Protein AF-A0A662TRH6-F1 (afdb_monomer_lite)

Radius of gyration: 15.96 Å; chains: 1; bounding box: 38×27×44 Å

Secondary structure (DSSP, 8-state):
--EEEEEEEEEEE-GGG------TT--TTEEEEEEEEEE--S--BHHHHHHHHHHHHHHH--EEES--SHHHHHHHHT--HHHHHHHHHHHS-S-TTSBTTTTS-GGGSPPTT--SPPPEEEEEEEEEE-

Structure (mmCIF, N/CA/C/O backbone):
data_AF-A0A662TRH6-F1
#
_entry.id   AF-A0A662TRH6-F1
#
loop_
_atom_site.group_PDB
_atom_site.id
_atom_site.type_symbol
_atom_site.label_atom_id
_atom_site.label_alt_id
_atom_site.label_comp_id
_atom_site.label_asym_id
_atom_site.label_entity_id
_atom_site.label_seq_id
_atom_site.pdbx_PDB_ins_code
_atom_site.Cartn_x
_atom_site.Cartn_y
_atom_site.Cartn_z
_atom_site.occupancy
_atom_site.B_iso_or_equiv
_atom_site.auth_seq_id
_atom_site.auth_comp_id
_atom_site.auth_asym_id
_atom_site.auth_atom_id
_atom_site.pdbx_PDB_model_num
ATOM 1 N N . MET A 1 1 ? -9.018 -6.394 22.363 1.00 60.78 1 MET A N 1
ATOM 2 C CA . MET A 1 1 ? -9.721 -5.684 21.279 1.00 60.78 1 MET A CA 1
ATOM 3 C C . MET A 1 1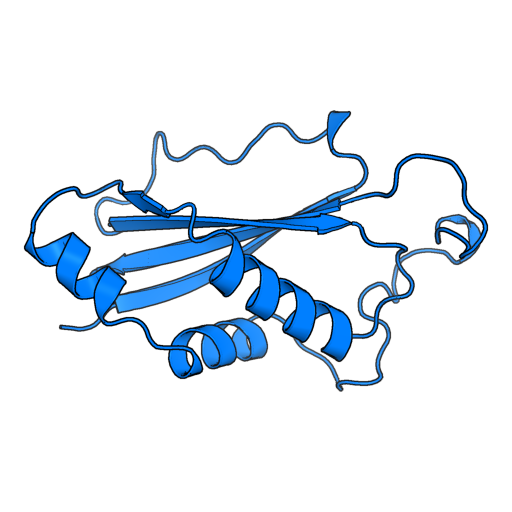 ? -8.977 -6.069 20.024 1.00 60.78 1 MET A C 1
ATOM 5 O O . MET A 1 1 ? -7.776 -5.842 20.001 1.00 60.78 1 MET A O 1
ATOM 9 N N . CYS A 1 2 ? -9.619 -6.768 19.094 1.00 75.81 2 CYS A N 1
ATOM 10 C CA . CYS A 1 2 ? -8.945 -7.303 17.914 1.00 75.81 2 CYS A CA 1
ATOM 11 C C . CYS A 1 2 ? -9.470 -6.568 16.681 1.00 75.81 2 CYS A C 1
ATOM 13 O O . CYS A 1 2 ? -10.666 -6.292 16.598 1.00 75.81 2 CYS A O 1
ATOM 15 N N . VAL A 1 3 ? -8.575 -6.250 15.754 1.00 89.06 3 VAL A N 1
ATOM 16 C CA . VAL A 1 3 ? -8.920 -5.725 14.432 1.00 89.06 3 VAL A CA 1
ATOM 17 C C . VAL A 1 3 ? -8.469 -6.719 13.376 1.00 89.06 3 VAL A C 1
ATOM 19 O O . VAL A 1 3 ? -7.524 -7.479 13.603 1.00 89.06 3 VAL A O 1
ATOM 22 N N . ASN A 1 4 ? -9.144 -6.712 12.234 1.00 94.12 4 ASN A N 1
ATOM 23 C CA . ASN A 1 4 ? -8.640 -7.342 11.026 1.00 94.12 4 ASN A CA 1
ATOM 24 C C . ASN A 1 4 ? -8.103 -6.258 10.091 1.00 94.12 4 ASN A C 1
ATOM 26 O O . ASN A 1 4 ? -8.745 -5.220 9.931 1.00 94.12 4 ASN A O 1
ATOM 30 N N . LEU A 1 5 ? -6.936 -6.502 9.501 1.00 95.38 5 LEU A N 1
ATOM 31 C CA . LEU A 1 5 ? -6.313 -5.598 8.543 1.00 95.38 5 LEU A CA 1
ATOM 32 C C . LEU A 1 5 ? -6.378 -6.221 7.156 1.00 95.38 5 LEU A C 1
ATOM 34 O O . LEU A 1 5 ? -6.074 -7.400 6.990 1.00 95.38 5 LEU A O 1
ATOM 38 N N . GLU A 1 6 ? -6.731 -5.419 6.165 1.00 95.81 6 GLU A N 1
ATOM 39 C CA . GLU A 1 6 ? -6.721 -5.815 4.761 1.00 95.81 6 GLU A CA 1
ATOM 40 C C . GLU A 1 6 ? -5.976 -4.750 3.962 1.00 95.81 6 GLU A C 1
ATOM 42 O O . GLU A 1 6 ? -6.303 -3.566 4.036 1.00 95.81 6 GLU A O 1
ATOM 47 N N . LEU A 1 7 ? -4.958 -5.167 3.213 1.00 95.94 7 LEU A N 1
ATOM 48 C CA . LEU A 1 7 ? -4.234 -4.295 2.299 1.00 95.94 7 LEU A CA 1
ATOM 49 C C . LEU A 1 7 ? -4.766 -4.520 0.882 1.00 95.94 7 LEU A C 1
ATOM 51 O O . LEU A 1 7 ? -4.744 -5.639 0.373 1.00 95.94 7 LEU A O 1
ATOM 55 N N . VAL A 1 8 ? -5.200 -3.448 0.232 1.00 94.31 8 VAL A N 1
ATOM 56 C CA . VAL A 1 8 ? -5.727 -3.475 -1.133 1.00 94.31 8 VAL A CA 1
ATOM 57 C C . VAL A 1 8 ? -4.839 -2.620 -2.024 1.00 94.31 8 VAL A C 1
ATOM 59 O O . VAL A 1 8 ? -4.692 -1.421 -1.786 1.00 94.31 8 VAL A O 1
ATOM 62 N N . ILE A 1 9 ? -4.265 -3.223 -3.068 1.00 94.69 9 ILE A N 1
ATOM 63 C CA . ILE A 1 9 ? -3.660 -2.474 -4.175 1.00 94.69 9 ILE A CA 1
ATOM 64 C C . ILE A 1 9 ? -4.775 -2.173 -5.167 1.00 94.69 9 ILE A C 1
ATOM 66 O O . ILE A 1 9 ? -5.252 -3.065 -5.865 1.00 94.69 9 ILE A O 1
ATOM 70 N N . ASP A 1 10 ? -5.222 -0.925 -5.178 1.00 92.75 10 ASP A N 1
ATOM 71 C CA . ASP A 1 10 ? -6.427 -0.521 -5.900 1.00 92.75 10 ASP A CA 1
ATOM 72 C C . ASP A 1 10 ? -6.105 -0.060 -7.325 1.00 92.75 10 ASP A C 1
ATOM 74 O O . ASP A 1 10 ? -6.866 -0.300 -8.263 1.00 92.75 10 ASP A O 1
ATOM 78 N N . TYR A 1 11 ? -4.949 0.581 -7.515 1.00 93.56 11 TYR A N 1
ATOM 79 C CA . TYR A 1 11 ? -4.565 1.107 -8.817 1.00 93.56 11 TYR A CA 1
ATOM 80 C C . TYR A 1 11 ? -3.053 1.196 -9.005 1.00 93.56 11 TYR A C 1
ATOM 82 O O . TYR A 1 11 ? -2.307 1.517 -8.083 1.00 93.56 11 TYR A O 1
ATOM 90 N N . VAL A 1 12 ? -2.621 0.955 -10.241 1.00 93.62 12 VAL A N 1
ATOM 91 C CA . VAL A 1 12 ? -1.256 1.180 -10.707 1.00 93.62 12 VAL A CA 1
ATOM 92 C C . VAL A 1 12 ? -1.333 1.867 -12.069 1.00 93.62 12 VAL A C 1
ATOM 94 O O . VAL A 1 12 ? -1.881 1.301 -13.015 1.00 93.62 12 VAL A O 1
ATOM 97 N N . GLY A 1 13 ? -0.809 3.086 -12.171 1.00 92.94 13 GLY A N 1
ATOM 98 C CA . GLY A 1 13 ? -0.804 3.848 -13.419 1.00 92.94 13 GLY A CA 1
ATOM 99 C C . GLY A 1 13 ? -0.805 5.355 -13.204 1.00 92.94 13 GLY A C 1
ATOM 100 O O . GLY A 1 13 ? -0.611 5.847 -12.096 1.00 92.94 13 GLY A O 1
ATOM 101 N N . PHE A 1 14 ? -1.051 6.119 -14.266 1.00 90.94 14 PHE A N 1
ATOM 102 C CA . PHE A 1 14 ? -1.088 7.579 -14.167 1.00 90.94 14 PHE A CA 1
ATOM 103 C C . PHE A 1 14 ? -2.287 8.048 -13.325 1.00 90.94 14 PHE A C 1
ATOM 105 O O . PHE A 1 14 ? -3.412 7.591 -13.571 1.00 90.94 14 PHE A O 1
ATOM 112 N N . PRO A 1 15 ? -2.081 8.946 -12.345 1.00 86.06 15 PRO A N 1
ATOM 113 C CA . PRO A 1 15 ? -3.109 9.325 -11.375 1.00 86.06 15 PRO A CA 1
ATOM 114 C C . PRO A 1 15 ? -4.317 10.028 -12.006 1.00 86.06 15 PRO A C 1
ATOM 116 O O . PRO A 1 15 ? -5.419 9.915 -11.476 1.00 86.06 15 PRO A O 1
ATOM 119 N N . ASP A 1 16 ? -4.159 10.669 -13.167 1.00 87.19 16 ASP A N 1
ATOM 120 C CA . ASP A 1 16 ? -5.254 11.326 -13.900 1.00 87.19 16 ASP A CA 1
ATOM 121 C C . ASP A 1 16 ? -6.382 10.370 -14.319 1.00 87.19 16 ASP A C 1
ATOM 123 O O . ASP A 1 16 ? -7.517 10.793 -14.553 1.00 87.19 16 ASP A O 1
ATOM 127 N N . PHE A 1 17 ? -6.092 9.069 -14.407 1.00 88.25 17 PHE A N 1
ATOM 128 C CA . PHE A 1 17 ? -7.076 8.043 -14.755 1.00 88.25 17 PHE A CA 1
ATOM 129 C C . PHE A 1 17 ? -7.664 7.338 -13.530 1.00 88.25 17 PHE A C 1
ATOM 131 O O . PHE A 1 17 ? -8.563 6.502 -13.675 1.00 88.25 17 PHE A O 1
ATOM 138 N N . TYR A 1 18 ? -7.199 7.681 -12.328 1.00 88.62 18 TYR A N 1
ATOM 139 C CA . TYR A 1 18 ? -7.688 7.095 -11.095 1.00 88.62 18 TYR A CA 1
ATOM 140 C C . TYR A 1 18 ? -9.043 7.695 -10.702 1.00 88.62 18 TYR A C 1
ATOM 142 O O . TYR A 1 18 ? -9.193 8.903 -10.530 1.00 88.62 18 TYR A O 1
ATOM 150 N N . ARG A 1 19 ? -10.060 6.839 -10.549 1.00 84.44 19 ARG A N 1
ATOM 151 C CA . ARG A 1 19 ? -11.449 7.265 -10.284 1.00 84.44 19 ARG A CA 1
ATOM 152 C C . ARG A 1 19 ? -11.820 7.308 -8.802 1.00 84.44 19 ARG A C 1
ATOM 154 O O . ARG A 1 19 ? -12.955 7.656 -8.479 1.00 84.44 19 ARG A O 1
ATOM 161 N N . GLY A 1 20 ? -10.865 7.009 -7.925 1.00 82.19 20 GLY A N 1
ATOM 162 C CA . GLY A 1 20 ? -11.068 6.967 -6.483 1.00 82.19 20 GLY A CA 1
ATOM 163 C C . GLY A 1 20 ? -11.555 5.613 -5.972 1.00 82.19 20 GLY A C 1
ATOM 164 O O . GLY A 1 20 ? -12.058 4.782 -6.725 1.00 82.19 20 GLY A O 1
ATOM 165 N N . HIS A 1 21 ? -11.445 5.463 -4.655 1.00 83.12 21 HIS A N 1
ATOM 166 C CA . HIS A 1 21 ? -11.920 4.330 -3.868 1.00 83.12 21 HIS A CA 1
ATOM 167 C C . HIS A 1 21 ? -13.072 4.805 -2.984 1.00 83.12 21 HIS A C 1
ATOM 169 O O . HIS A 1 21 ? -12.907 5.717 -2.172 1.00 83.12 21 HIS A O 1
ATOM 175 N N . GLY A 1 22 ? -14.271 4.266 -3.207 1.00 78.44 22 GLY A N 1
ATOM 176 C CA . GLY A 1 22 ? -15.494 4.744 -2.563 1.00 78.44 22 GLY A CA 1
ATOM 177 C C . GLY A 1 22 ? -15.944 3.854 -1.406 1.00 78.44 22 GLY A C 1
ATOM 178 O O . GLY A 1 22 ? -16.163 2.665 -1.599 1.00 78.44 22 GLY A O 1
ATOM 179 N N . HIS A 1 23 ? -16.206 4.448 -0.239 1.00 81.62 23 HIS A N 1
ATOM 180 C CA . HIS A 1 23 ? -16.731 3.748 0.947 1.00 81.62 23 HIS A CA 1
ATOM 181 C C . HIS A 1 23 ? -18.259 3.840 1.122 1.00 81.62 23 HIS A C 1
ATOM 183 O O . HIS A 1 23 ? -18.795 3.489 2.171 1.00 81.62 23 HIS A O 1
ATOM 189 N N . ALA A 1 24 ? -18.998 4.310 0.109 1.00 72.62 24 ALA A N 1
ATOM 190 C CA . ALA A 1 24 ? -20.443 4.569 0.215 1.00 72.62 24 ALA A CA 1
ATOM 191 C C . ALA A 1 24 ? -21.285 3.331 0.598 1.00 72.62 24 ALA A C 1
ATOM 193 O O . ALA A 1 24 ? -22.397 3.480 1.101 1.00 72.62 24 ALA A O 1
ATOM 194 N N . PHE A 1 25 ? -20.751 2.128 0.368 1.00 76.38 25 PHE A N 1
ATOM 195 C CA . PHE A 1 25 ? -21.374 0.847 0.708 1.00 76.38 25 PHE A CA 1
ATOM 196 C C . PHE A 1 25 ? -20.420 -0.076 1.476 1.00 76.38 25 PHE A C 1
ATOM 198 O O . PHE A 1 25 ? -20.538 -1.297 1.379 1.00 76.38 25 PHE A O 1
ATOM 205 N N . SER A 1 26 ? -19.461 0.496 2.210 1.00 81.38 26 SER A N 1
ATOM 206 C CA . SER A 1 26 ? -18.555 -0.295 3.040 1.00 81.38 26 SER A CA 1
ATOM 207 C C . SER A 1 26 ? -19.325 -1.102 4.086 1.00 81.38 26 SER A C 1
ATOM 209 O O . SER A 1 26 ? -20.358 -0.641 4.589 1.00 81.38 26 SER A O 1
ATOM 211 N N . PRO A 1 27 ? -18.850 -2.311 4.420 1.00 85.62 27 PRO A N 1
ATOM 212 C CA . PRO A 1 27 ? -19.500 -3.127 5.428 1.00 85.62 27 PRO A CA 1
ATOM 213 C C . PRO A 1 27 ? -19.413 -2.432 6.803 1.00 85.62 27 PRO A C 1
ATOM 215 O O . PRO A 1 27 ? -18.498 -1.644 7.051 1.00 85.62 27 PRO A O 1
ATOM 218 N N . PRO A 1 28 ? -20.391 -2.665 7.698 1.00 85.56 28 PRO A N 1
ATOM 219 C CA . PRO A 1 28 ? -20.543 -1.901 8.941 1.00 85.56 28 PRO A CA 1
ATOM 220 C C . PRO A 1 28 ? -19.420 -2.133 9.962 1.00 85.56 28 PRO A C 1
ATOM 222 O O . PRO A 1 28 ? -19.325 -1.405 10.947 1.00 85.56 28 PRO A O 1
ATOM 225 N N . ASP A 1 29 ? -18.610 -3.165 9.760 1.00 92.12 29 ASP A N 1
ATOM 226 C CA . ASP A 1 29 ? -17.435 -3.502 10.552 1.00 92.12 29 ASP A CA 1
ATOM 227 C C . ASP A 1 29 ? -16.160 -2.793 10.071 1.00 92.12 29 ASP A C 1
ATOM 229 O O . ASP A 1 29 ? -15.188 -2.779 10.822 1.00 92.12 29 ASP A O 1
ATOM 233 N N . LEU A 1 30 ? -16.150 -2.151 8.894 1.00 93.62 30 LEU A N 1
ATOM 234 C CA . LEU A 1 30 ? -15.041 -1.296 8.463 1.00 93.62 30 LEU A CA 1
ATOM 235 C C . LEU A 1 30 ? -15.040 -0.001 9.287 1.00 93.62 30 LEU A C 1
ATOM 237 O O . LEU A 1 30 ? -15.890 0.871 9.108 1.00 93.62 30 LEU A O 1
ATOM 241 N N . ILE A 1 31 ? -14.071 0.138 10.190 1.00 94.69 31 ILE A N 1
ATOM 242 C CA . ILE A 1 31 ? -14.015 1.259 11.137 1.00 94.69 31 ILE A CA 1
ATOM 243 C C . ILE A 1 31 ? -13.090 2.386 10.681 1.00 94.69 31 ILE A C 1
ATOM 245 O O . ILE A 1 31 ? -13.316 3.543 11.044 1.00 94.69 31 ILE A O 1
ATOM 249 N N . ALA A 1 32 ? -12.067 2.074 9.888 1.00 92.88 32 ALA A N 1
ATOM 250 C CA . ALA A 1 32 ? -11.143 3.065 9.360 1.00 92.88 32 ALA A CA 1
ATOM 251 C C . ALA A 1 32 ? -10.474 2.596 8.065 1.00 92.88 32 ALA A C 1
ATOM 253 O O . ALA A 1 32 ? -10.381 1.401 7.782 1.00 92.88 32 ALA A O 1
ATOM 254 N N . CYS A 1 33 ? -9.988 3.565 7.298 1.00 92.94 33 CYS A N 1
ATOM 255 C CA . CYS A 1 33 ? -9.241 3.349 6.073 1.00 92.94 33 CYS A CA 1
ATOM 256 C C . CYS A 1 33 ? -8.026 4.277 6.037 1.00 92.94 33 CYS A C 1
ATOM 258 O O . CYS A 1 33 ? -8.145 5.472 6.313 1.00 92.94 33 CYS A O 1
ATOM 260 N N . VAL A 1 34 ? -6.860 3.734 5.694 1.00 92.12 34 VAL A N 1
ATOM 261 C CA . VAL A 1 34 ? -5.638 4.510 5.466 1.00 92.12 34 VAL A CA 1
ATOM 262 C C . VAL A 1 34 ? -5.303 4.441 3.991 1.00 92.12 34 VAL A C 1
ATOM 264 O O . VAL A 1 34 ? -5.041 3.365 3.461 1.00 92.12 34 VAL A O 1
ATOM 267 N N . ARG A 1 35 ? -5.310 5.587 3.318 1.00 91.81 35 ARG A N 1
ATOM 268 C CA . ARG A 1 35 ? -4.846 5.677 1.934 1.00 91.81 35 ARG A CA 1
ATOM 269 C C . ARG A 1 35 ? -3.328 5.803 1.912 1.00 91.81 35 ARG A C 1
ATOM 271 O O . ARG A 1 35 ? -2.783 6.623 2.646 1.00 91.81 35 ARG A O 1
ATOM 278 N N . PHE A 1 36 ? -2.684 5.084 1.002 1.00 92.75 36 PHE A N 1
ATOM 279 C CA . PHE A 1 36 ? -1.286 5.296 0.648 1.00 92.75 36 PHE A CA 1
ATOM 280 C C . PHE A 1 36 ? -1.132 5.395 -0.870 1.00 92.75 36 PHE A C 1
ATOM 282 O O . PHE A 1 36 ? -1.975 4.931 -1.646 1.00 92.75 36 PHE A O 1
ATOM 289 N N . GLY A 1 37 ? -0.045 6.019 -1.303 1.00 93.31 37 GLY A N 1
ATOM 290 C CA . GLY A 1 37 ? 0.346 5.962 -2.696 1.00 93.31 37 GLY A CA 1
ATOM 291 C C . GLY A 1 37 ? 1.662 6.664 -2.959 1.00 93.31 37 GLY A C 1
ATOM 292 O O . GLY A 1 37 ? 1.963 7.688 -2.353 1.00 93.31 37 GLY A O 1
ATOM 293 N N . PHE A 1 38 ? 2.425 6.106 -3.884 1.00 94.75 38 PHE A N 1
ATOM 294 C CA . PHE A 1 38 ? 3.766 6.559 -4.220 1.00 94.75 38 PHE A CA 1
ATOM 295 C C . PHE A 1 38 ? 4.035 6.341 -5.706 1.00 94.75 38 PHE A C 1
ATOM 297 O O . PHE A 1 38 ? 3.395 5.513 -6.361 1.00 94.75 38 PHE A O 1
ATOM 304 N N . SER A 1 39 ? 4.962 7.128 -6.242 1.00 95.19 39 SER A N 1
ATOM 305 C CA . SER A 1 39 ? 5.402 6.998 -7.626 1.00 95.19 39 SER A CA 1
ATOM 306 C C . SER A 1 39 ? 6.185 5.704 -7.821 1.00 95.19 39 SER A C 1
ATOM 308 O O . SER A 1 39 ? 6.968 5.318 -6.957 1.00 95.19 39 SER A O 1
ATOM 310 N N . VAL A 1 40 ? 5.997 5.072 -8.973 1.00 95.94 40 VAL A N 1
ATOM 311 C CA . VAL A 1 40 ? 6.714 3.868 -9.395 1.00 95.94 40 VAL A CA 1
ATOM 312 C C . VAL A 1 40 ? 7.260 4.054 -10.805 1.00 95.94 40 VAL A C 1
ATOM 314 O O . VAL A 1 40 ? 6.776 4.880 -11.576 1.00 95.94 40 VAL A O 1
ATOM 317 N N . SER A 1 41 ? 8.277 3.281 -11.138 1.00 95.31 41 SER A N 1
ATOM 318 C CA . SER A 1 41 ? 8.947 3.237 -12.436 1.00 95.31 41 SER A CA 1
ATOM 319 C C . SER A 1 41 ? 8.678 1.932 -13.187 1.00 95.31 41 SER A C 1
ATOM 321 O O . SER A 1 41 ? 9.076 1.787 -14.341 1.00 95.31 41 SER A O 1
ATOM 323 N N . TYR A 1 42 ? 7.993 0.983 -12.541 1.00 95.31 42 TYR A N 1
ATOM 324 C CA . TYR A 1 42 ? 7.844 -0.403 -12.985 1.00 95.31 42 TYR A CA 1
ATOM 325 C C . TYR A 1 42 ? 9.147 -1.206 -12.993 1.00 95.31 42 TYR A C 1
ATOM 327 O O . TYR A 1 42 ? 9.224 -2.259 -13.627 1.00 95.31 42 TYR A O 1
ATOM 335 N N . GLN A 1 43 ? 10.160 -0.721 -12.280 1.00 95.25 43 GLN A N 1
ATOM 336 C CA . GLN A 1 43 ? 11.445 -1.396 -12.096 1.00 95.25 43 GLN A CA 1
ATOM 337 C C . GLN A 1 43 ? 11.652 -1.864 -10.650 1.00 95.25 43 GLN A C 1
ATOM 339 O O . GLN A 1 43 ? 12.651 -2.511 -10.353 1.00 95.25 43 GLN A O 1
ATOM 344 N N . GLU A 1 44 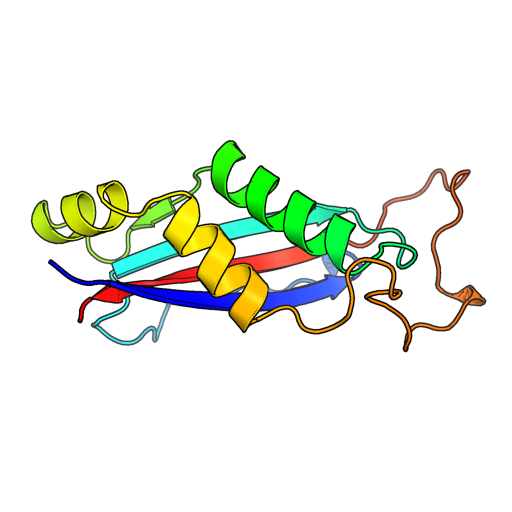? 10.709 -1.558 -9.758 1.00 96.56 44 GLU A N 1
ATOM 345 C CA . GLU A 1 44 ? 10.813 -1.865 -8.338 1.00 96.56 44 GLU A CA 1
ATOM 346 C C . GLU A 1 44 ? 10.797 -3.373 -8.076 1.00 96.56 44 GLU A C 1
ATOM 348 O O . GLU A 1 44 ? 10.014 -4.149 -8.643 1.00 96.56 44 GLU A O 1
ATOM 353 N N . THR A 1 45 ? 11.635 -3.770 -7.133 1.00 98.12 45 THR A N 1
ATOM 354 C CA . THR A 1 45 ? 11.625 -5.094 -6.529 1.00 98.12 45 THR A CA 1
ATOM 355 C C . THR A 1 45 ? 10.449 -5.262 -5.569 1.00 98.12 45 THR A C 1
ATOM 357 O O . THR A 1 45 ? 9.872 -4.302 -5.050 1.00 98.12 45 THR A O 1
ATOM 360 N N . VAL A 1 46 ? 10.110 -6.516 -5.270 1.00 98.06 46 VAL A N 1
ATOM 361 C CA . VAL A 1 46 ? 9.122 -6.875 -4.245 1.00 98.06 46 VAL A CA 1
ATOM 362 C C . VAL A 1 46 ? 9.455 -6.216 -2.906 1.00 98.06 46 VAL A C 1
ATOM 364 O O . VAL A 1 46 ? 8.552 -5.713 -2.237 1.00 98.06 46 VAL A O 1
ATOM 367 N N . ARG A 1 47 ? 10.733 -6.191 -2.511 1.00 98.19 47 ARG A N 1
ATOM 368 C CA . ARG A 1 47 ? 11.159 -5.539 -1.271 1.00 98.19 47 ARG A CA 1
ATOM 369 C C . ARG A 1 47 ? 10.911 -4.038 -1.293 1.00 98.19 47 ARG A C 1
ATOM 371 O O . ARG A 1 47 ? 10.327 -3.529 -0.345 1.00 98.19 47 ARG A O 1
ATOM 378 N N . GLU A 1 48 ? 11.320 -3.351 -2.356 1.00 98.12 48 GLU A N 1
ATOM 379 C CA . GLU A 1 48 ? 11.126 -1.901 -2.472 1.00 98.12 48 GLU A CA 1
ATOM 380 C C . GLU A 1 48 ? 9.645 -1.529 -2.381 1.00 98.12 48 GLU A C 1
ATOM 382 O O . GLU A 1 48 ? 9.297 -0.589 -1.676 1.00 98.12 48 GLU A O 1
ATOM 387 N N . ILE A 1 49 ? 8.754 -2.311 -2.998 1.00 98.06 49 ILE A N 1
ATOM 388 C CA . ILE A 1 49 ? 7.308 -2.090 -2.878 1.00 98.06 49 ILE A CA 1
ATOM 389 C C . ILE A 1 49 ? 6.817 -2.269 -1.441 1.00 98.06 49 ILE A C 1
ATOM 391 O O . ILE A 1 49 ? 6.050 -1.438 -0.959 1.00 98.06 49 ILE A O 1
ATOM 395 N N . LYS A 1 50 ? 7.246 -3.321 -0.735 1.00 97.94 50 LYS A N 1
ATOM 396 C CA . LYS A 1 50 ? 6.869 -3.517 0.675 1.00 97.94 50 LYS A CA 1
ATOM 397 C C . LYS A 1 50 ? 7.364 -2.363 1.550 1.00 97.94 50 LYS A C 1
ATOM 399 O O . LYS A 1 50 ? 6.581 -1.840 2.341 1.00 97.94 50 LYS A O 1
ATOM 404 N N . ASP A 1 51 ? 8.622 -1.962 1.367 1.00 97.56 51 ASP A N 1
ATOM 405 C CA . ASP A 1 51 ? 9.271 -0.892 2.127 1.00 97.56 51 ASP A CA 1
ATOM 406 C C . ASP A 1 51 ? 8.560 0.457 1.879 1.00 97.56 51 ASP A C 1
ATOM 408 O O . ASP A 1 51 ? 8.237 1.163 2.833 1.00 97.56 51 ASP A O 1
ATOM 412 N N . LEU A 1 52 ? 8.215 0.780 0.624 1.00 96.75 52 LEU A N 1
ATOM 413 C CA . LEU A 1 52 ? 7.483 2.002 0.259 1.00 96.75 52 LEU A CA 1
ATOM 414 C C . LEU A 1 52 ? 6.049 2.029 0.809 1.00 96.75 52 LEU A C 1
ATOM 416 O O . LEU A 1 52 ? 5.587 3.074 1.268 1.00 96.75 52 LEU A O 1
ATOM 420 N N . ILE A 1 53 ? 5.334 0.896 0.790 1.00 96.19 53 ILE A N 1
ATOM 421 C CA . ILE A 1 53 ? 3.992 0.800 1.389 1.00 96.19 53 ILE A CA 1
ATOM 422 C C . ILE A 1 53 ? 4.072 1.048 2.897 1.00 96.19 53 ILE A C 1
ATOM 424 O O . ILE A 1 53 ? 3.280 1.823 3.433 1.00 96.19 53 ILE A O 1
ATOM 428 N N . GLU A 1 54 ? 5.017 0.399 3.580 1.00 95.19 54 GLU A N 1
ATOM 429 C CA . GLU A 1 54 ? 5.214 0.579 5.017 1.00 95.19 54 GLU A CA 1
ATOM 430 C C . GLU A 1 54 ? 5.573 2.035 5.351 1.00 95.19 54 GLU A C 1
ATOM 432 O O . GLU A 1 54 ? 4.980 2.619 6.262 1.00 95.19 54 GLU A O 1
ATOM 437 N N . GLU A 1 55 ? 6.500 2.639 4.601 1.00 93.75 55 GLU A N 1
ATOM 438 C CA . GLU A 1 55 ? 6.893 4.037 4.779 1.00 93.75 55 GLU A CA 1
ATOM 439 C C . GLU A 1 55 ? 5.700 4.981 4.603 1.00 93.75 55 GLU A C 1
ATOM 441 O O . GLU A 1 55 ? 5.450 5.814 5.477 1.00 93.75 55 GLU A O 1
ATOM 446 N N . GLU A 1 56 ? 4.931 4.841 3.521 1.00 92.94 56 GLU A N 1
ATOM 447 C CA . GLU A 1 56 ? 3.805 5.736 3.256 1.00 92.94 56 GLU A CA 1
ATOM 448 C C . GLU A 1 56 ? 2.683 5.576 4.287 1.00 92.94 56 GLU A C 1
ATOM 450 O O . GLU A 1 56 ? 2.204 6.582 4.812 1.00 92.94 56 GLU A O 1
ATOM 455 N N . ILE A 1 57 ? 2.312 4.349 4.674 1.00 91.62 57 ILE A N 1
ATOM 456 C CA . ILE A 1 57 ? 1.301 4.132 5.725 1.00 91.62 57 ILE A CA 1
ATOM 457 C C . ILE A 1 57 ? 1.720 4.827 7.031 1.00 91.62 57 ILE A C 1
ATOM 459 O O . ILE A 1 57 ? 0.912 5.533 7.645 1.00 91.62 57 ILE A O 1
ATOM 463 N N . ASN A 1 58 ? 2.989 4.691 7.424 1.00 86.75 58 ASN A N 1
ATOM 464 C CA . ASN A 1 58 ? 3.518 5.283 8.653 1.00 86.75 58 ASN A CA 1
ATOM 465 C C . ASN A 1 58 ? 3.694 6.807 8.563 1.00 86.75 58 ASN A C 1
ATOM 467 O O . ASN A 1 58 ? 3.546 7.511 9.565 1.00 86.75 58 ASN A O 1
ATOM 471 N N . ARG A 1 59 ? 3.998 7.336 7.374 1.00 81.62 59 ARG A N 1
ATOM 472 C CA . ARG A 1 59 ? 4.248 8.762 7.146 1.00 81.62 59 ARG A CA 1
ATOM 473 C C . ARG A 1 59 ? 2.968 9.568 6.984 1.00 81.62 59 ARG A C 1
ATOM 475 O O . ARG A 1 59 ? 2.866 10.654 7.555 1.00 81.62 59 ARG A O 1
ATOM 482 N N . THR A 1 60 ? 2.032 9.116 6.148 1.00 65.69 60 THR A N 1
ATOM 483 C CA . THR A 1 60 ? 0.864 9.936 5.807 1.00 65.69 60 THR A CA 1
ATOM 484 C C . THR A 1 60 ? -0.11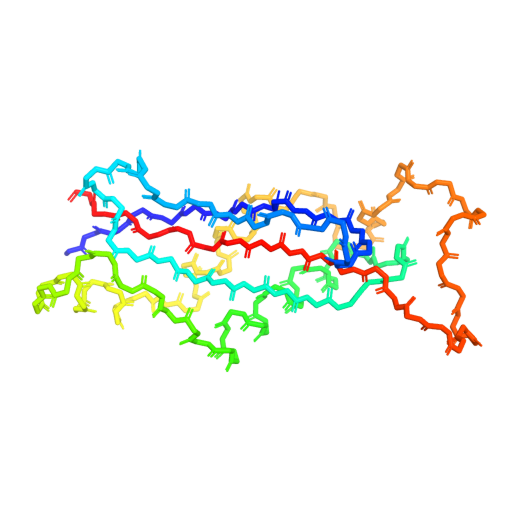7 9.995 6.974 1.00 65.69 60 THR A C 1
ATOM 486 O O . THR A 1 60 ? -0.735 11.040 7.181 1.00 65.69 60 THR A O 1
ATOM 489 N N . TRP A 1 61 ? -0.292 8.874 7.694 1.00 63.00 61 TRP A N 1
ATOM 490 C CA . TRP A 1 61 ? -1.327 8.646 8.717 1.00 63.00 61 TRP A CA 1
ATOM 491 C C . TRP A 1 61 ? -2.661 9.352 8.395 1.00 63.00 61 TRP A C 1
ATOM 493 O O . TRP A 1 61 ? -3.334 9.911 9.267 1.00 63.00 61 TRP A O 1
ATOM 503 N N . SER A 1 62 ? -3.037 9.375 7.107 1.00 74.19 62 SER A N 1
ATOM 504 C CA . SER A 1 62 ? -4.261 10.017 6.627 1.00 74.19 62 SER A CA 1
ATOM 505 C C . SER A 1 62 ? -5.400 9.030 6.810 1.00 74.19 62 SER A C 1
ATOM 507 O O . SER A 1 62 ? -5.835 8.352 5.880 1.00 74.19 62 SER A O 1
ATOM 509 N N . ILE A 1 63 ? -5.803 8.891 8.071 1.00 86.25 63 ILE A N 1
ATOM 510 C CA . ILE A 1 63 ? -6.845 7.961 8.476 1.00 86.25 63 ILE A CA 1
ATOM 511 C C . ILE A 1 63 ? -8.207 8.599 8.239 1.00 86.25 63 ILE A C 1
ATOM 513 O O . ILE A 1 63 ? -8.578 9.587 8.880 1.00 86.25 63 ILE A O 1
ATOM 517 N N . GLU A 1 64 ? -8.982 7.981 7.361 1.00 89.88 64 GLU A N 1
ATOM 518 C CA . GLU A 1 64 ? -10.413 8.201 7.264 1.00 89.88 64 GLU A CA 1
ATOM 519 C C . GLU A 1 64 ? -11.115 7.310 8.296 1.00 89.88 64 GLU A C 1
ATOM 521 O O . GLU A 1 64 ? -11.175 6.090 8.151 1.00 89.88 64 GLU A O 1
ATOM 526 N N . TYR A 1 65 ? -11.642 7.916 9.362 1.00 90.62 65 TYR A N 1
ATOM 527 C CA . TYR A 1 65 ? -12.465 7.207 10.343 1.00 90.62 65 TYR A CA 1
ATOM 528 C C . TYR A 1 65 ? -13.902 7.096 9.841 1.00 90.62 65 TYR A C 1
ATOM 530 O O . TYR A 1 65 ? -14.591 8.110 9.710 1.00 90.62 65 TYR A O 1
ATOM 538 N N . LEU A 1 66 ? -14.367 5.866 9.634 1.00 91.25 66 LEU A N 1
ATOM 539 C CA . LEU A 1 66 ? -15.758 5.572 9.286 1.00 91.25 66 LEU A CA 1
ATOM 540 C C . LEU A 1 66 ? -16.612 5.364 10.545 1.00 91.25 66 LEU A C 1
ATOM 542 O O . LEU A 1 66 ? -17.763 5.796 10.596 1.00 91.25 66 LEU A O 1
ATOM 546 N N . ASP A 1 67 ? -16.019 4.797 11.600 1.00 90.62 67 ASP A N 1
ATOM 547 C CA . ASP A 1 67 ? -16.565 4.797 12.957 1.00 90.62 67 ASP A CA 1
ATOM 548 C C . ASP A 1 67 ? -15.758 5.770 13.831 1.00 90.62 67 ASP A C 1
ATOM 550 O O . ASP A 1 67 ? -14.569 5.589 14.097 1.00 90.62 67 ASP A O 1
ATOM 554 N N . THR A 1 68 ? -16.418 6.833 14.294 1.00 90.88 68 THR A N 1
ATOM 555 C CA . THR A 1 68 ? -15.788 7.888 15.106 1.00 90.88 68 THR A CA 1
ATOM 556 C C . THR A 1 68 ? -15.915 7.661 16.614 1.00 90.88 68 THR A C 1
ATOM 558 O O . THR A 1 68 ? -15.499 8.523 17.399 1.00 90.88 68 THR A O 1
ATOM 561 N N . SER A 1 69 ? -16.460 6.515 17.037 1.00 93.38 69 SER A N 1
ATOM 562 C CA . SER A 1 69 ? -16.588 6.158 18.446 1.00 93.38 69 SER A CA 1
ATOM 563 C C . SER A 1 69 ? -15.216 6.080 19.139 1.00 93.38 69 SER A C 1
ATOM 565 O O . SER A 1 69 ? -14.217 5.688 18.528 1.00 93.38 69 SER A O 1
ATOM 567 N N . PRO A 1 70 ? -15.129 6.420 20.441 1.00 93.44 70 PRO A N 1
ATOM 568 C CA . PRO A 1 70 ? -13.875 6.312 21.189 1.00 93.44 70 PRO A CA 1
ATOM 569 C C . PRO A 1 70 ? -13.290 4.895 21.208 1.00 93.44 70 PRO A C 1
ATOM 571 O O . PRO A 1 70 ? -12.084 4.731 21.359 1.00 93.44 70 PRO A O 1
ATOM 574 N N . GLU A 1 71 ? -14.137 3.875 21.086 1.00 92.06 71 GLU A N 1
ATOM 575 C CA . GLU A 1 71 ? -13.717 2.478 21.024 1.00 92.06 71 GLU A CA 1
ATOM 576 C C . GLU A 1 71 ? -13.037 2.147 19.690 1.00 92.06 71 GLU A C 1
ATOM 578 O O . GLU A 1 71 ? -11.926 1.623 19.706 1.00 92.06 71 GLU A O 1
ATOM 583 N N . ALA A 1 72 ? -13.638 2.525 18.554 1.00 91.38 72 ALA A N 1
ATOM 584 C CA . ALA A 1 72 ? -13.023 2.353 17.235 1.00 91.38 72 ALA A CA 1
ATOM 585 C C . ALA A 1 72 ? -11.666 3.060 17.137 1.00 91.38 72 ALA A C 1
ATOM 587 O O . ALA A 1 72 ? -10.691 2.472 16.679 1.00 91.38 72 ALA A O 1
ATOM 588 N N . LYS A 1 73 ? -11.572 4.295 17.642 1.00 91.56 73 LYS A N 1
ATOM 589 C CA . LYS A 1 73 ? -10.309 5.046 17.646 1.00 91.56 73 LYS A CA 1
ATOM 590 C C . LYS A 1 73 ? -9.214 4.341 18.441 1.00 91.56 73 LYS A C 1
ATOM 592 O O . LYS A 1 73 ? -8.115 4.177 17.931 1.00 91.56 73 LYS A O 1
ATOM 597 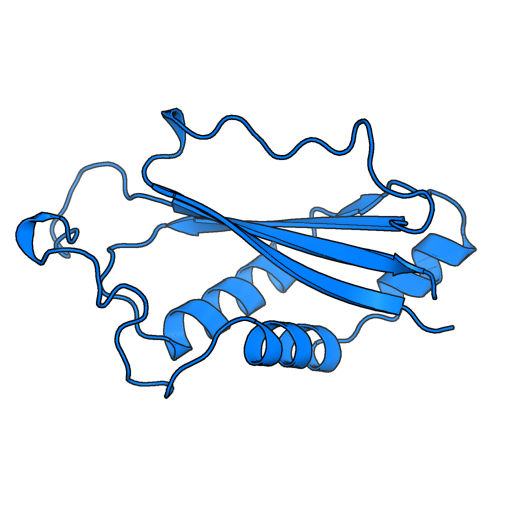N N . LYS A 1 74 ? -9.533 3.831 19.635 1.00 92.69 74 LYS A N 1
ATOM 598 C CA . LYS A 1 74 ? -8.584 3.047 20.445 1.00 92.69 74 LYS A CA 1
ATOM 599 C C . LYS A 1 74 ? -8.140 1.755 19.763 1.00 92.69 74 LYS A C 1
ATOM 601 O O . LYS A 1 74 ? -7.018 1.321 19.984 1.00 92.69 74 LYS A O 1
ATOM 606 N N . MET A 1 75 ? -9.018 1.120 18.984 1.00 92.31 75 MET A N 1
ATOM 607 C CA . MET A 1 75 ? -8.666 -0.066 18.198 1.00 92.31 75 MET A CA 1
ATOM 608 C C . MET A 1 75 ? -7.654 0.278 17.100 1.00 92.31 75 MET A C 1
ATOM 610 O O . MET A 1 75 ? -6.666 -0.431 16.957 1.00 92.31 75 MET A O 1
ATOM 614 N N . VAL A 1 76 ? -7.872 1.382 16.379 1.00 91.56 76 VAL A N 1
ATOM 615 C CA . VAL A 1 76 ? -6.955 1.879 15.340 1.00 91.56 76 VAL A CA 1
ATOM 616 C C . VAL A 1 76 ? -5.609 2.299 15.939 1.00 91.56 76 VAL A C 1
ATOM 618 O O . VAL A 1 76 ? -4.565 1.917 15.430 1.00 91.56 76 VAL A O 1
ATOM 621 N N . GLU A 1 77 ? -5.617 3.024 17.061 1.00 90.19 77 GLU A N 1
ATOM 622 C CA . GLU A 1 77 ? -4.404 3.457 17.777 1.00 90.19 77 GLU A CA 1
ATOM 623 C C . GLU A 1 77 ? -3.583 2.293 18.362 1.00 90.19 77 GLU A C 1
ATOM 625 O O . GLU A 1 77 ? -2.415 2.475 18.694 1.00 90.19 77 GLU A O 1
ATOM 630 N N . ALA A 1 78 ? -4.185 1.110 18.519 1.00 92.31 78 ALA A N 1
ATOM 631 C CA . ALA A 1 78 ? -3.510 -0.083 19.024 1.00 92.31 78 ALA A CA 1
ATOM 632 C C . ALA A 1 78 ? -2.817 -0.910 17.925 1.00 92.31 78 ALA A C 1
ATOM 634 O O . ALA A 1 78 ? -2.154 -1.892 18.258 1.00 92.31 78 ALA A O 1
ATOM 635 N N . ILE A 1 79 ? -2.981 -0.545 16.648 1.00 92.12 79 ILE A N 1
ATOM 636 C CA . ILE A 1 79 ? -2.299 -1.198 15.524 1.00 92.12 79 ILE A CA 1
ATOM 637 C C . ILE A 1 79 ? -0.801 -0.920 15.619 1.00 92.12 79 ILE A C 1
ATOM 639 O O . ILE A 1 79 ? -0.380 0.217 15.829 1.00 92.12 79 ILE A O 1
ATOM 643 N N . THR A 1 80 ? 0.001 -1.968 15.452 1.00 92.62 80 THR A N 1
ATOM 644 C CA . THR A 1 80 ? 1.461 -1.883 15.516 1.00 92.62 80 THR A CA 1
ATOM 645 C C . THR A 1 80 ? 2.100 -1.968 14.132 1.00 92.62 80 THR A C 1
ATOM 647 O O . THR A 1 80 ? 1.518 -2.521 13.198 1.00 92.62 80 THR A O 1
ATOM 650 N N . ASP A 1 81 ? 3.349 -1.516 14.018 1.00 92.88 81 ASP A N 1
ATOM 651 C CA . ASP A 1 81 ? 4.164 -1.714 12.812 1.00 92.88 81 ASP A CA 1
ATOM 652 C C . ASP A 1 81 ? 4.276 -3.200 12.432 1.00 92.88 81 ASP A C 1
ATOM 654 O O . ASP A 1 81 ? 4.348 -3.542 11.255 1.00 92.88 81 ASP A O 1
ATOM 658 N N . GLU A 1 82 ? 4.276 -4.108 13.416 1.00 95.25 82 GLU A N 1
ATOM 659 C CA . GLU A 1 82 ? 4.308 -5.553 13.171 1.00 95.25 82 GLU A CA 1
ATOM 660 C C . GLU A 1 82 ? 3.022 -6.046 12.494 1.00 95.25 82 GLU A C 1
ATOM 662 O O . GLU A 1 82 ? 3.089 -6.866 11.577 1.00 95.25 82 GLU A O 1
ATOM 667 N N . ASP A 1 83 ? 1.859 -5.510 12.874 1.00 94.62 83 ASP A N 1
ATOM 668 C CA . ASP A 1 83 ? 0.590 -5.815 12.208 1.00 94.62 83 ASP A CA 1
ATOM 669 C C . ASP A 1 83 ? 0.581 -5.324 10.757 1.00 94.62 83 ASP A C 1
ATOM 671 O O . ASP A 1 83 ? 0.153 -6.057 9.862 1.00 94.62 83 ASP A O 1
ATOM 675 N N . ILE A 1 84 ? 1.107 -4.117 10.520 1.00 94.38 84 ILE A N 1
ATOM 676 C CA . ILE A 1 84 ? 1.241 -3.528 9.181 1.00 94.38 84 ILE A CA 1
ATOM 677 C C . ILE A 1 84 ? 2.191 -4.377 8.324 1.00 94.38 84 ILE A C 1
ATOM 679 O O . ILE A 1 84 ? 1.827 -4.816 7.231 1.00 94.38 84 ILE A O 1
ATOM 683 N N . ARG A 1 85 ? 3.385 -4.708 8.832 1.00 96.00 85 ARG A N 1
ATOM 684 C CA . ARG A 1 85 ? 4.343 -5.580 8.127 1.00 96.00 85 ARG A CA 1
ATOM 685 C C . ARG A 1 85 ? 3.767 -6.953 7.827 1.00 96.00 85 ARG A C 1
ATOM 687 O O . ARG A 1 85 ? 4.042 -7.521 6.767 1.00 96.00 85 ARG A O 1
ATOM 694 N N . ARG A 1 86 ? 2.990 -7.514 8.753 1.00 96.25 86 ARG A N 1
ATOM 695 C CA . ARG A 1 86 ? 2.337 -8.809 8.562 1.00 96.25 86 ARG A CA 1
ATOM 696 C C . ARG A 1 86 ? 1.362 -8.755 7.391 1.00 96.25 86 ARG A C 1
ATOM 698 O O . ARG A 1 86 ? 1.518 -9.557 6.474 1.00 96.25 86 ARG A O 1
ATOM 705 N N . VAL A 1 87 ? 0.433 -7.796 7.365 1.00 97.00 87 VAL A N 1
ATOM 706 C CA . VAL A 1 87 ? -0.552 -7.703 6.271 1.00 97.00 87 VAL A CA 1
ATOM 707 C C . VAL A 1 87 ? 0.105 -7.372 4.924 1.00 97.00 87 VAL A C 1
ATOM 709 O O . VAL A 1 87 ? -0.301 -7.911 3.892 1.00 97.00 87 VAL A O 1
ATOM 712 N N . ILE A 1 88 ? 1.185 -6.579 4.918 1.00 97.50 88 ILE A N 1
ATOM 713 C CA . ILE A 1 88 ? 1.989 -6.323 3.714 1.00 97.50 88 ILE A CA 1
ATOM 714 C C . ILE A 1 88 ? 2.586 -7.626 3.171 1.00 97.50 88 ILE A C 1
ATOM 716 O O . ILE A 1 88 ? 2.406 -7.928 1.995 1.00 97.50 88 ILE A O 1
ATOM 720 N N . ASN A 1 89 ? 3.233 -8.446 4.004 1.00 96.75 89 ASN A N 1
ATOM 721 C CA . ASN A 1 89 ? 3.802 -9.733 3.573 1.00 96.75 89 ASN A CA 1
ATOM 722 C C . ASN A 1 89 ? 2.730 -10.790 3.234 1.00 96.75 89 ASN A C 1
ATOM 724 O O . ASN A 1 89 ? 2.941 -11.704 2.424 1.00 96.75 89 ASN A O 1
ATOM 728 N N . GLU A 1 90 ? 1.553 -10.690 3.847 1.00 96.38 90 GLU A N 1
ATOM 729 C CA . GLU A 1 90 ? 0.402 -11.520 3.505 1.00 96.38 90 GLU A CA 1
ATOM 730 C C . GLU A 1 90 ? -0.186 -11.158 2.135 1.00 96.38 90 GLU A C 1
ATOM 732 O O . GLU A 1 90 ? -0.660 -12.060 1.444 1.00 96.38 90 GLU A O 1
ATOM 737 N N . THR A 1 91 ? -0.071 -9.902 1.706 1.00 96.69 91 THR A N 1
ATOM 738 C CA . THR A 1 91 ? -0.639 -9.401 0.444 1.00 96.69 91 THR A CA 1
ATOM 739 C C . THR A 1 91 ? 0.369 -9.435 -0.703 1.00 96.69 91 THR A C 1
ATOM 741 O O . THR A 1 91 ? 0.088 -9.975 -1.772 1.00 96.69 91 THR A O 1
ATOM 744 N N . ILE A 1 92 ? 1.572 -8.908 -0.477 1.00 96.50 92 ILE A N 1
ATOM 745 C CA . ILE A 1 92 ? 2.637 -8.792 -1.472 1.00 96.50 92 ILE A CA 1
ATOM 746 C C . ILE A 1 92 ? 3.500 -10.056 -1.447 1.00 96.50 92 ILE A C 1
ATOM 748 O O . ILE A 1 92 ? 4.268 -10.297 -0.511 1.00 96.50 92 ILE A O 1
ATOM 752 N N . LYS A 1 93 ? 3.347 -10.892 -2.480 1.00 93.56 93 LYS A N 1
ATOM 753 C CA . LYS A 1 93 ? 4.044 -12.179 -2.633 1.00 93.56 93 LYS A CA 1
ATOM 754 C C . LYS A 1 93 ? 5.250 -12.066 -3.559 1.00 93.56 93 LYS A C 1
ATOM 756 O O . LYS A 1 93 ? 5.252 -11.249 -4.470 1.00 93.56 93 LYS A O 1
ATOM 761 N N . GLY A 1 94 ? 6.220 -12.951 -3.347 1.00 93.94 94 GLY A N 1
ATOM 762 C CA . GLY A 1 94 ? 7.461 -13.025 -4.118 1.00 93.94 94 GLY A CA 1
ATOM 763 C C . GLY A 1 94 ? 8.687 -12.996 -3.214 1.00 93.94 94 GLY A C 1
ATOM 764 O O . GLY A 1 94 ? 8.580 -12.692 -2.019 1.00 93.94 94 GLY A O 1
ATOM 765 N N . GLU A 1 95 ? 9.837 -13.349 -3.780 1.00 95.62 95 GLU A N 1
ATOM 766 C CA . GLU A 1 95 ? 11.124 -13.143 -3.112 1.00 95.62 95 GLU A CA 1
ATOM 767 C C . GLU A 1 95 ? 11.524 -11.668 -3.189 1.00 95.62 95 GLU A C 1
ATOM 769 O O . GLU A 1 95 ? 11.236 -10.984 -4.164 1.00 95.62 95 GLU A O 1
ATOM 774 N N . ASP A 1 96 ? 12.228 -11.176 -2.174 1.00 96.25 96 ASP A N 1
ATOM 775 C CA . ASP A 1 96 ? 12.537 -9.750 -2.016 1.00 96.25 96 ASP A CA 1
ATOM 776 C C . ASP A 1 96 ? 13.266 -9.114 -3.214 1.00 96.25 96 ASP A C 1
ATOM 778 O O . ASP A 1 96 ? 13.064 -7.933 -3.479 1.00 96.25 96 ASP A O 1
ATOM 782 N N . ASN A 1 97 ? 14.076 -9.884 -3.949 1.00 96.25 97 ASN A N 1
ATOM 783 C CA . ASN A 1 97 ? 14.827 -9.407 -5.118 1.00 96.25 97 ASN A CA 1
ATOM 784 C C . ASN A 1 97 ? 14.095 -9.629 -6.456 1.00 96.25 97 ASN A C 1
ATOM 786 O O . ASN A 1 97 ? 14.654 -9.315 -7.505 1.00 96.25 97 ASN A O 1
ATOM 790 N N . GLU A 1 98 ? 12.900 -10.225 -6.454 1.00 97.38 98 GLU A N 1
ATOM 791 C CA . GLU A 1 98 ? 12.106 -10.374 -7.675 1.00 97.38 98 GLU A CA 1
ATOM 792 C C . GLU A 1 98 ? 11.542 -9.021 -8.109 1.00 97.38 98 GLU A C 1
ATOM 794 O O . GLU A 1 98 ? 11.183 -8.189 -7.277 1.00 97.38 98 GLU A O 1
ATOM 799 N N . GLU A 1 99 ? 11.418 -8.815 -9.419 1.00 96.56 99 GLU A N 1
ATOM 800 C CA . GLU A 1 99 ? 10.698 -7.665 -9.963 1.00 96.56 99 GLU A CA 1
ATOM 801 C C . GLU A 1 99 ? 9.215 -7.759 -9.587 1.00 96.56 99 GLU A C 1
ATOM 803 O O . GLU A 1 99 ? 8.542 -8.750 -9.896 1.00 96.56 99 GLU A O 1
ATOM 808 N N . TYR A 1 100 ? 8.677 -6.711 -8.962 1.00 96.62 100 TYR A N 1
ATOM 809 C CA . TYR A 1 100 ? 7.258 -6.671 -8.613 1.00 96.62 100 TYR A CA 1
ATOM 810 C C . TYR A 1 100 ? 6.383 -6.542 -9.868 1.00 96.62 100 TYR A C 1
ATOM 812 O O . TYR A 1 100 ? 5.369 -7.224 -10.013 1.00 96.62 100 TYR A O 1
ATOM 820 N N . PHE A 1 101 ? 6.821 -5.719 -10.823 1.00 95.38 101 PHE A N 1
ATOM 821 C CA . PHE A 1 101 ? 6.133 -5.455 -12.089 1.00 95.38 101 PHE A CA 1
ATOM 822 C C . PHE A 1 101 ? 6.641 -6.333 -13.244 1.00 95.38 101 PHE A C 1
ATOM 824 O O . PHE A 1 101 ? 6.708 -5.890 -14.388 1.00 95.38 101 PHE A O 1
ATOM 831 N N . LYS A 1 102 ? 6.983 -7.597 -12.966 1.00 92.88 102 LYS A N 1
ATOM 832 C CA . LYS A 1 102 ? 7.554 -8.539 -13.952 1.00 92.88 102 LYS A CA 1
ATOM 833 C C . LYS A 1 102 ? 6.725 -8.729 -15.2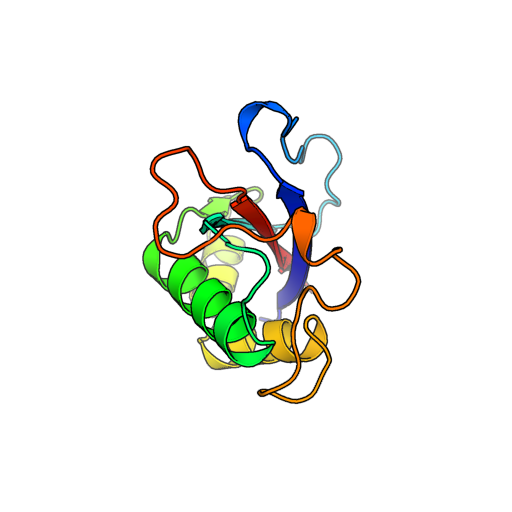30 1.00 92.88 102 LYS A C 1
ATOM 835 O O . LYS A 1 102 ? 7.273 -9.059 -16.276 1.00 92.88 102 LYS A O 1
ATOM 840 N N . ASP A 1 103 ? 5.411 -8.531 -15.141 1.00 92.94 103 ASP A N 1
ATOM 841 C CA . ASP A 1 103 ? 4.484 -8.693 -16.265 1.00 92.94 103 ASP A CA 1
ATOM 842 C C . ASP A 1 103 ? 4.351 -7.413 -17.116 1.00 92.94 103 ASP A C 1
ATOM 844 O O . ASP A 1 103 ? 3.680 -7.427 -18.150 1.00 92.94 103 ASP A O 1
ATOM 848 N N . ILE A 1 104 ? 4.979 -6.305 -16.700 1.00 91.69 104 ILE A N 1
ATOM 849 C CA . ILE A 1 104 ? 5.013 -5.052 -17.456 1.00 91.69 104 ILE A CA 1
ATOM 850 C C . ILE A 1 104 ? 6.146 -5.109 -18.496 1.00 91.69 104 ILE A C 1
ATOM 852 O O . ILE A 1 104 ? 7.310 -5.287 -18.118 1.00 91.69 104 ILE A O 1
ATOM 856 N N . PRO A 1 105 ? 5.825 -4.932 -19.795 1.00 91.75 105 PRO A N 1
ATOM 857 C CA . PRO A 1 105 ? 6.809 -4.839 -20.868 1.00 91.75 105 PRO A CA 1
ATOM 858 C C . PRO A 1 105 ? 7.903 -3.799 -20.603 1.00 91.75 105 PRO A C 1
ATOM 860 O O . PRO A 1 105 ? 7.632 -2.722 -20.076 1.00 91.75 105 PRO A O 1
ATOM 863 N N . GLU A 1 106 ? 9.135 -4.109 -21.008 1.00 88.31 106 GLU A N 1
ATOM 864 C CA . GLU A 1 106 ? 10.313 -3.257 -20.786 1.00 88.31 106 GLU A CA 1
ATOM 865 C C . GLU A 1 106 ? 10.170 -1.863 -21.419 1.00 88.31 106 GLU A C 1
ATOM 867 O O . GLU A 1 106 ? 10.592 -0.874 -20.832 1.00 88.31 106 GLU A O 1
ATOM 872 N N . ASP A 1 107 ? 9.500 -1.759 -22.568 1.00 88.81 107 ASP A N 1
ATOM 873 C CA . ASP A 1 107 ? 9.232 -0.497 -23.268 1.00 88.81 107 ASP A CA 1
ATOM 874 C C . ASP A 1 107 ? 8.195 0.400 -22.571 1.00 88.81 107 ASP A C 1
ATOM 876 O O . ASP A 1 107 ? 8.060 1.571 -22.927 1.00 88.81 107 ASP A O 1
ATOM 880 N N . LEU A 1 108 ? 7.476 -0.132 -21.578 1.00 88.31 108 LEU A N 1
ATOM 881 C CA . LEU A 1 108 ? 6.569 0.628 -20.717 1.00 88.31 108 LEU A CA 1
ATOM 882 C C . LEU A 1 108 ? 7.205 1.024 -19.378 1.00 88.31 108 LEU A C 1
ATOM 884 O O . LEU A 1 108 ? 6.578 1.770 -18.622 1.00 88.31 108 LEU A O 1
ATOM 888 N N . ARG A 1 109 ? 8.413 0.539 -19.064 1.00 92.31 109 ARG A N 1
ATOM 889 C CA . ARG A 1 109 ? 9.128 0.896 -17.832 1.00 92.31 109 ARG A CA 1
ATOM 890 C C . ARG A 1 109 ? 9.688 2.310 -17.943 1.00 92.31 109 ARG A C 1
ATOM 892 O O . ARG A 1 109 ? 10.151 2.731 -19.002 1.00 92.31 109 ARG A O 1
ATOM 899 N N . ILE A 1 110 ? 9.634 3.048 -16.841 1.00 92.38 110 ILE A N 1
ATOM 900 C CA . ILE A 1 110 ? 10.062 4.444 -16.803 1.00 92.38 110 ILE A CA 1
ATOM 901 C C . ILE A 1 110 ? 11.569 4.498 -16.544 1.00 92.38 110 ILE A C 1
ATOM 903 O O . ILE A 1 110 ? 12.003 4.013 -15.497 1.00 92.38 110 ILE A O 1
ATOM 907 N N . PRO A 1 111 ? 12.374 5.067 -17.457 1.00 89.62 111 PRO A N 1
ATOM 908 C CA . PRO A 1 111 ? 13.816 5.153 -17.274 1.00 89.62 111 PRO A CA 1
ATOM 909 C C . PRO A 1 111 ? 14.187 6.171 -16.186 1.00 89.62 111 PRO A C 1
ATOM 911 O O . PRO A 1 111 ? 13.426 7.087 -15.885 1.00 89.62 111 PRO A O 1
ATOM 914 N N . GLU A 1 112 ? 15.379 6.028 -15.602 1.00 83.94 112 GLU A N 1
ATOM 915 C CA . GLU A 1 112 ? 15.848 6.902 -14.511 1.00 83.94 112 GLU A CA 1
ATOM 916 C C . GLU A 1 112 ? 15.966 8.381 -14.917 1.00 83.94 112 GLU A C 1
ATOM 918 O O . GLU A 1 112 ? 15.846 9.263 -14.069 1.00 83.94 112 GLU A O 1
ATOM 923 N N . ASP A 1 113 ? 16.204 8.661 -16.201 1.00 88.00 113 ASP A N 1
ATOM 924 C CA . ASP A 1 113 ? 16.327 10.009 -16.766 1.00 88.00 113 ASP A CA 1
ATOM 925 C C . ASP A 1 113 ? 14.994 10.584 -17.276 1.00 88.00 113 ASP A C 1
ATOM 927 O O . ASP A 1 113 ? 14.975 11.621 -17.941 1.00 88.00 113 ASP A O 1
ATOM 931 N N . TRP A 1 114 ? 13.869 9.933 -16.967 1.00 88.50 114 TRP A N 1
ATOM 932 C CA . TRP A 1 114 ? 12.543 10.426 -17.319 1.00 88.50 114 TRP A CA 1
ATOM 933 C C . TRP A 1 114 ? 12.221 11.753 -16.618 1.00 88.50 114 TRP A C 1
ATOM 935 O O . TRP A 1 114 ? 12.227 11.852 -15.393 1.00 88.50 114 TRP A O 1
ATOM 945 N N . GLU A 1 115 ? 11.884 12.775 -17.408 1.00 86.25 115 GLU A N 1
ATOM 946 C CA . GLU A 1 115 ? 11.515 14.111 -16.910 1.00 86.25 115 GLU A CA 1
ATOM 947 C C . GLU A 1 115 ? 9.991 14.327 -16.792 1.00 86.25 115 GLU A C 1
ATOM 949 O O . GLU A 1 115 ? 9.548 15.411 -16.409 1.00 86.25 115 GLU A O 1
ATOM 954 N N . GLY A 1 116 ? 9.176 13.335 -17.167 1.00 85.88 116 GLY A N 1
ATOM 955 C CA . GLY A 1 116 ? 7.715 13.414 -17.093 1.00 85.88 116 GLY A CA 1
ATOM 956 C C . GLY A 1 116 ? 7.143 12.919 -15.762 1.00 85.88 116 GLY A C 1
ATOM 957 O O . GLY A 1 116 ? 7.868 12.524 -14.852 1.00 85.88 116 GLY A O 1
ATOM 958 N N . ASP A 1 117 ? 5.812 12.891 -15.664 1.00 87.06 117 ASP A N 1
ATOM 959 C CA . ASP A 1 117 ? 5.141 12.308 -14.501 1.00 87.06 117 ASP A CA 1
ATOM 960 C C . ASP A 1 117 ? 5.358 10.792 -14.454 1.00 87.06 117 ASP A C 1
ATOM 962 O O . ASP A 1 117 ? 5.351 10.117 -15.488 1.00 87.06 117 ASP A O 1
ATOM 966 N N . ASN A 1 118 ? 5.520 10.258 -13.246 1.00 91.44 118 ASN A N 1
ATOM 967 C CA . ASN A 1 118 ? 5.589 8.820 -13.018 1.00 91.44 118 ASN A CA 1
ATOM 968 C C . ASN A 1 118 ? 4.188 8.249 -12.765 1.00 91.44 118 ASN A C 1
ATOM 970 O O . ASN A 1 118 ? 3.335 8.926 -12.175 1.00 91.44 118 ASN A O 1
ATOM 974 N N . PRO A 1 119 ? 3.934 6.989 -13.156 1.00 93.94 119 PRO A N 1
ATOM 975 C CA . PRO A 1 119 ? 2.776 6.272 -12.661 1.00 93.94 119 PRO A CA 1
ATOM 976 C C . PRO A 1 119 ? 2.841 6.162 -11.135 1.00 93.94 119 PRO A C 1
ATOM 978 O O . PRO A 1 119 ? 3.907 6.190 -10.523 1.00 93.94 119 PRO A O 1
ATOM 981 N N . MET A 1 120 ? 1.677 6.032 -10.516 1.00 95.25 120 MET A N 1
ATOM 982 C CA . MET A 1 120 ? 1.532 5.830 -9.085 1.00 9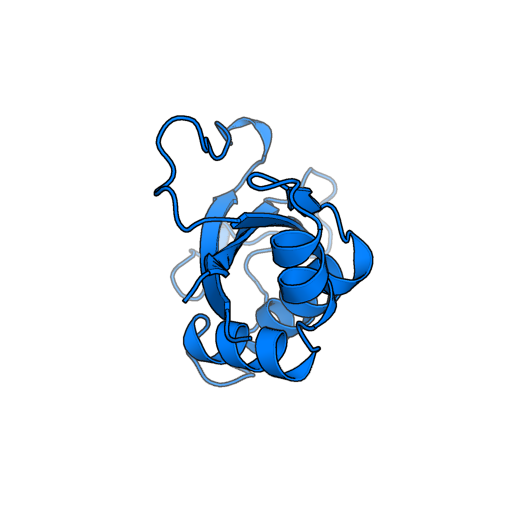5.25 120 MET A CA 1
ATOM 983 C C . MET A 1 120 ? 0.987 4.440 -8.807 1.00 95.25 120 MET A C 1
ATOM 985 O O . MET A 1 120 ? 0.065 3.983 -9.485 1.00 95.25 120 MET A O 1
ATOM 989 N N . LEU A 1 121 ? 1.505 3.810 -7.760 1.00 96.62 121 LEU A N 1
ATOM 990 C CA . LEU A 1 121 ? 0.814 2.737 -7.066 1.00 96.62 121 LEU A CA 1
ATOM 991 C C . LEU A 1 121 ? -0.038 3.377 -5.969 1.00 96.62 121 LEU A C 1
ATOM 993 O O . LEU A 1 121 ? 0.461 4.156 -5.161 1.00 96.62 121 LEU A O 1
ATOM 997 N N . ILE A 1 122 ? -1.332 3.074 -5.963 1.00 95.25 122 ILE A N 1
ATOM 998 C CA . ILE A 1 122 ? -2.305 3.577 -4.994 1.00 95.25 122 ILE A CA 1
ATOM 999 C C . ILE A 1 122 ? -2.968 2.382 -4.324 1.00 95.25 122 ILE A C 1
ATOM 1001 O O . ILE A 1 122 ? -3.422 1.446 -4.988 1.00 95.25 122 ILE A O 1
ATOM 1005 N N . GLY A 1 123 ? -3.058 2.439 -3.002 1.00 94.62 123 GLY A N 1
ATOM 1006 C CA . GLY A 1 123 ? -3.725 1.409 -2.233 1.00 94.62 123 GLY A CA 1
ATOM 1007 C C . GLY A 1 123 ? -4.291 1.913 -0.918 1.00 94.62 123 GLY A C 1
ATOM 1008 O O . GLY A 1 123 ? -4.206 3.096 -0.567 1.00 94.62 123 GLY A O 1
ATOM 1009 N N . TYR A 1 124 ? -4.915 0.978 -0.214 1.00 94.44 124 TYR A N 1
ATOM 1010 C CA . TYR A 1 124 ? -5.652 1.231 1.010 1.00 94.44 124 TYR A CA 1
ATOM 1011 C C . TYR A 1 124 ? -5.364 0.147 2.040 1.00 94.44 124 TYR A C 1
ATOM 1013 O O . TYR A 1 124 ? -5.320 -1.036 1.710 1.00 94.44 124 TYR A O 1
ATOM 1021 N N . LEU A 1 125 ? -5.191 0.556 3.291 1.00 94.88 125 LEU A N 1
ATOM 1022 C CA . LEU A 1 125 ? -5.232 -0.326 4.446 1.00 94.88 125 LEU A CA 1
ATOM 1023 C C . LEU A 1 125 ? -6.602 -0.173 5.108 1.00 94.88 125 LEU A C 1
ATOM 1025 O O . LEU A 1 125 ? -6.906 0.858 5.714 1.00 94.88 125 LEU A O 1
ATOM 1029 N N . HIS A 1 126 ? -7.436 -1.194 4.976 1.00 95.25 126 HIS A N 1
ATOM 1030 C CA . HIS A 1 126 ? -8.741 -1.280 5.616 1.00 95.25 126 HIS A CA 1
ATOM 1031 C C . HIS A 1 126 ? -8.615 -1.902 6.999 1.00 95.25 126 HIS A C 1
ATOM 1033 O O . HIS A 1 126 ? -7.930 -2.907 7.190 1.00 95.25 126 HIS A O 1
ATOM 1039 N N . ILE A 1 127 ? -9.285 -1.285 7.969 1.00 95.00 127 ILE A N 1
ATOM 1040 C CA . ILE A 1 127 ? -9.268 -1.694 9.368 1.00 95.00 127 ILE A CA 1
ATOM 1041 C C . ILE A 1 127 ? -10.692 -2.067 9.756 1.00 95.00 127 ILE A C 1
ATOM 1043 O O . ILE A 1 127 ? -11.571 -1.204 9.822 1.00 95.00 127 ILE A O 1
ATOM 1047 N N . TYR A 1 128 ? -10.905 -3.346 10.048 1.00 95.38 128 TYR A N 1
ATOM 1048 C CA . TYR A 1 128 ? -12.198 -3.884 10.451 1.00 95.38 128 TYR A CA 1
ATOM 1049 C C . TYR A 1 128 ? -12.219 -4.214 11.939 1.00 95.38 128 TYR A C 1
ATOM 1051 O O . TYR A 1 128 ? -11.231 -4.688 12.506 1.00 95.38 128 TYR A O 1
ATOM 1059 N N . ARG A 1 129 ? -13.371 -4.010 12.574 1.00 93.00 129 ARG A N 1
ATOM 1060 C CA . ARG A 1 129 ? -13.655 -4.534 13.910 1.00 93.00 129 ARG A CA 1
ATOM 1061 C C . ARG A 1 129 ? -13.966 -6.030 13.815 1.00 93.00 129 ARG A C 1
ATOM 1063 O O . ARG A 1 129 ? -14.798 -6.425 13.006 1.00 93.00 129 ARG A O 1
ATOM 1070 N N . LEU A 1 130 ? -13.329 -6.830 14.674 1.00 85.50 130 LEU A N 1
ATOM 1071 C CA . LEU A 1 130 ? -13.668 -8.244 14.891 1.00 85.50 130 LEU A CA 1
ATOM 1072 C C . LEU A 1 130 ? -14.735 -8.425 15.977 1.00 85.50 130 LEU A C 1
ATOM 1074 O O . LEU A 1 130 ? -14.724 -7.641 16.957 1.00 85.50 130 LEU A O 1
#

Foldseek 3Di:
DDKDKAKDFDDWFACVPDPDDDCPPPDPQFFKKQKFKDFFQLQAFLQRVLVRQLCRCVPVVPIDGPHPDPVSVVNVVPDDSVNSSVNSPVVRDDDRGHRSNVVDDPVSGHDPPDPDGGIMGIIMITIGDD

Sequence (130 aa):
MCVNLELVIDYVGFPDFYRGHGHAFSPPDLIACVRFGFSVSYQETVREIKDLIEEEINRTWSIEYLDTSPEAKKMVEAITDEDIRRVINETIKGEDNEEYFKDIPEDLRIPEDWEGDNPMLIGYLHIYRL

pLDDT: mean 91.2, std 6.68, range [60.78, 98.19]